Protein AF-A0A429LW44-F1 (afdb_monomer_lite)

Radius of gyration: 13.68 Å; chains: 1; bounding box: 31×33×30 Å

pLDDT: mean 91.95, std 9.03, range [55.91, 98.0]

Sequence (86 aa):
NGHGIHPDDLPLAVMRHATSKIKTAEDLHAIVSLGFRGEALASIAAVSRLTLTSSQDESGIGHQVEVNGTAFDHQQVQAVAAQKGT

Secondary structure (DSSP, 8-state):
------GGGHHHHTSTT--SS--STGGGGS--SS--SS-HHHHHHTTSEEEEEEBSSSSSEEEEEEEETT-------EEEE--SB-

InterPro domains:
  IPR014762 DNA mismatch repair, conserved site [PS00058] (35-41)
  IPR036890 Histidine kinase/HSP90-like ATPase superfamily [G3DSA:3.30.565.10] (1-86)
  IPR036890 Histidine kinase/HSP90-like ATPase superfamily [SSF55874] (1-79)
  IPR038973 DNA mismatch repair protein MutL/Mlh/Pms-like [PTHR10073] (1-86)

Structure (mmCIF, N/CA/C/O backbone):
data_AF-A0A429LW44-F1
#
_entry.id   AF-A0A429LW44-F1
#
loop_
_atom_site.group_PDB
_atom_site.id
_atom_site.type_symbol
_atom_site.label_atom_id
_atom_site.label_alt_id
_atom_site.label_comp_id
_atom_site.label_asym_id
_atom_site.label_entity_id
_atom_site.label_seq_id
_atom_site.pdbx_PDB_ins_code
_atom_site.Cartn_x
_atom_site.Cartn_y
_atom_site.Cartn_z
_atom_site.occupancy
_atom_site.B_iso_or_equiv
_atom_site.auth_seq_id
_atom_site.auth_comp_id
_atom_site.auth_asym_id
_atom_site.auth_atom_id
_atom_site.pdbx_PDB_model_num
ATOM 1 N N . ASN A 1 1 ? 6.179 12.061 4.055 1.00 64.69 1 ASN A N 1
ATOM 2 C CA . ASN A 1 1 ? 4.837 11.601 3.640 1.00 64.69 1 ASN A CA 1
ATOM 3 C C . ASN A 1 1 ? 4.933 11.065 2.230 1.00 64.69 1 ASN A C 1
ATOM 5 O O . ASN A 1 1 ? 5.436 11.773 1.364 1.00 64.69 1 ASN A O 1
ATOM 9 N N . GLY A 1 2 ? 4.557 9.802 2.024 1.00 91.12 2 GLY A N 1
ATOM 10 C CA . GLY A 1 2 ? 4.435 9.242 0.678 1.00 91.12 2 GLY A CA 1
ATOM 11 C C . GLY A 1 2 ? 3.325 9.937 -0.117 1.00 91.12 2 GLY A C 1
ATOM 12 O O . GLY A 1 2 ? 2.568 10.738 0.425 1.00 91.12 2 GLY A O 1
ATOM 13 N N . HIS A 1 3 ? 3.219 9.621 -1.405 1.00 95.62 3 HIS A N 1
ATOM 14 C CA . HIS A 1 3 ? 2.187 10.187 -2.282 1.00 95.62 3 HIS A CA 1
ATOM 15 C C . HIS A 1 3 ? 0.813 9.521 -2.105 1.00 95.62 3 HIS A C 1
ATOM 17 O O . HIS A 1 3 ? -0.158 9.999 -2.675 1.00 95.62 3 HIS A O 1
ATOM 23 N N . GLY A 1 4 ? 0.744 8.435 -1.330 1.00 96.69 4 GLY A N 1
ATOM 24 C CA . GLY A 1 4 ? -0.450 7.615 -1.177 1.00 96.69 4 GLY A CA 1
ATOM 25 C C . GLY A 1 4 ? -0.753 6.732 -2.390 1.00 96.69 4 GLY A C 1
ATOM 26 O O . GLY A 1 4 ? -0.008 6.707 -3.371 1.00 96.69 4 GLY A O 1
ATOM 27 N N . ILE A 1 5 ? -1.861 6.000 -2.302 1.00 97.25 5 ILE A N 1
ATOM 28 C CA . ILE A 1 5 ? -2.394 5.095 -3.326 1.00 97.25 5 ILE A CA 1
ATOM 29 C C . ILE A 1 5 ? -3.798 5.579 -3.693 1.00 97.25 5 ILE A C 1
ATOM 31 O O . ILE A 1 5 ? -4.562 5.965 -2.808 1.00 97.25 5 ILE A O 1
ATOM 35 N N . HIS A 1 6 ? -4.124 5.593 -4.989 1.00 96.00 6 HIS A N 1
ATOM 36 C CA . HIS A 1 6 ? -5.460 5.981 -5.440 1.00 96.00 6 HIS A CA 1
ATOM 37 C C . HIS A 1 6 ? -6.487 4.973 -4.898 1.00 96.00 6 HIS A C 1
ATOM 39 O O . HIS A 1 6 ? -6.175 3.781 -4.860 1.00 96.00 6 HIS A O 1
ATOM 45 N N . PRO A 1 7 ? -7.703 5.391 -4.507 1.00 94.50 7 PRO A N 1
ATOM 46 C CA . PRO A 1 7 ? -8.713 4.469 -3.984 1.00 94.50 7 PRO A CA 1
ATOM 47 C C . PRO A 1 7 ? -8.984 3.277 -4.911 1.00 94.50 7 PRO A C 1
ATOM 49 O O . PRO A 1 7 ? -9.045 2.140 -4.451 1.00 94.50 7 PRO A O 1
ATOM 52 N N . ASP A 1 8 ? -9.037 3.528 -6.221 1.00 94.25 8 ASP A N 1
ATOM 53 C CA . ASP A 1 8 ? -9.259 2.487 -7.235 1.00 94.25 8 ASP A CA 1
ATOM 54 C C . ASP A 1 8 ? -8.058 1.537 -7.413 1.00 94.25 8 ASP A C 1
ATOM 56 O O . ASP A 1 8 ? -8.223 0.405 -7.864 1.00 94.25 8 ASP A O 1
ATOM 60 N N . ASP A 1 9 ? -6.855 1.966 -7.019 1.00 95.50 9 ASP A N 1
ATOM 61 C CA . ASP A 1 9 ? -5.631 1.162 -7.094 1.00 95.50 9 ASP A CA 1
ATOM 62 C C . ASP A 1 9 ? -5.380 0.350 -5.811 1.00 95.50 9 ASP A C 1
ATOM 64 O O . ASP A 1 9 ? -4.521 -0.534 -5.806 1.00 95.50 9 ASP A O 1
ATOM 68 N N . LEU A 1 10 ? -6.096 0.616 -4.709 1.00 94.81 10 LEU A N 1
ATOM 69 C CA . LEU A 1 10 ? -5.904 -0.097 -3.438 1.00 94.81 10 LEU A CA 1
ATOM 70 C C . LEU A 1 10 ? -6.105 -1.615 -3.557 1.00 94.81 10 LEU A C 1
ATOM 72 O O . LEU A 1 10 ? -5.243 -2.345 -3.059 1.00 94.81 10 LEU A O 1
ATOM 76 N N . PRO A 1 11 ? -7.161 -2.120 -4.229 1.00 93.12 11 PRO A N 1
ATOM 77 C CA . PRO A 1 11 ? -7.301 -3.555 -4.461 1.00 93.12 11 PRO A CA 1
ATOM 78 C C . PRO A 1 11 ? -6.146 -4.107 -5.301 1.00 93.12 11 PRO A C 1
ATOM 80 O O . PRO A 1 11 ? -5.608 -5.171 -5.011 1.00 93.12 11 PRO A O 1
ATOM 83 N N . LEU A 1 12 ? -5.708 -3.354 -6.316 1.00 93.94 12 LEU A N 1
ATOM 84 C CA . LEU A 1 12 ? -4.616 -3.758 -7.198 1.00 93.94 12 LEU A CA 1
ATOM 85 C C . LEU A 1 12 ? -3.272 -3.830 -6.452 1.00 93.94 12 LEU A C 1
ATOM 87 O O . LEU A 1 12 ? -2.483 -4.739 -6.697 1.00 93.94 12 LEU A O 1
ATOM 91 N N . ALA A 1 13 ? -3.016 -2.927 -5.503 1.00 95.31 13 ALA A N 1
ATOM 92 C CA . ALA A 1 13 ? -1.763 -2.864 -4.747 1.00 95.31 13 ALA A CA 1
ATOM 93 C C . ALA A 1 13 ? -1.468 -4.135 -3.928 1.00 95.31 13 ALA A C 1
ATOM 95 O O . ALA A 1 13 ? -0.304 -4.433 -3.648 1.00 95.31 13 ALA A O 1
ATOM 96 N N . VAL A 1 14 ? -2.504 -4.885 -3.549 1.00 93.50 14 VAL A N 1
ATOM 97 C CA . VAL A 1 14 ? -2.400 -6.135 -2.778 1.00 93.50 14 VAL A CA 1
ATOM 98 C C . VAL A 1 14 ? -2.539 -7.394 -3.646 1.00 93.50 14 VAL A C 1
ATOM 100 O O . VAL A 1 14 ? -2.448 -8.507 -3.123 1.00 93.50 14 VAL A O 1
ATOM 103 N N . MET A 1 15 ? -2.719 -7.247 -4.964 1.00 92.06 15 MET A N 1
ATOM 104 C CA . MET A 1 15 ? -2.713 -8.358 -5.921 1.00 92.06 15 MET A CA 1
ATOM 105 C C . MET A 1 15 ? -1.289 -8.776 -6.294 1.00 92.06 15 MET A C 1
ATOM 107 O O . MET A 1 15 ? -0.342 -7.994 -6.226 1.00 92.06 15 MET A O 1
ATOM 111 N N . ARG A 1 16 ? -1.142 -10.035 -6.720 1.00 92.69 16 ARG A N 1
ATOM 112 C CA . ARG A 1 16 ? 0.112 -10.526 -7.306 1.00 92.69 16 ARG A CA 1
ATOM 113 C C . ARG A 1 16 ? 0.339 -9.903 -8.676 1.00 92.69 16 ARG A C 1
ATOM 115 O O . ARG A 1 16 ? -0.614 -9.628 -9.401 1.00 92.69 16 ARG A O 1
ATOM 122 N N . HIS A 1 17 ? 1.607 -9.745 -9.033 1.00 92.69 1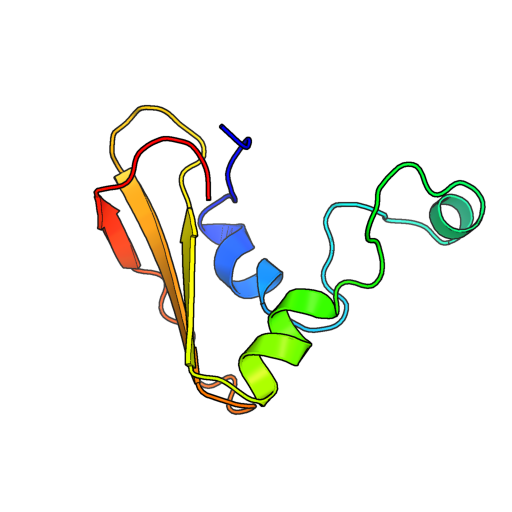7 HIS A N 1
ATOM 123 C CA . HIS A 1 17 ? 2.068 -9.254 -10.332 1.00 92.69 17 HIS A CA 1
ATOM 124 C C . HIS A 1 17 ? 1.570 -7.845 -10.687 1.00 92.69 17 HIS A C 1
ATOM 126 O O . HIS A 1 17 ? 1.638 -7.431 -11.842 1.00 92.69 17 HIS A O 1
ATOM 132 N N . ALA A 1 18 ? 1.105 -7.087 -9.695 1.00 94.38 18 ALA A N 1
ATOM 133 C CA . ALA A 1 18 ? 0.580 -5.747 -9.872 1.00 94.38 18 ALA A CA 1
ATOM 134 C C . ALA A 1 18 ? 1.579 -4.706 -9.353 1.00 94.38 18 ALA A C 1
ATOM 136 O O . ALA A 1 18 ? 1.976 -4.710 -8.186 1.00 94.38 18 ALA A O 1
ATOM 137 N N . THR A 1 19 ? 2.035 -3.803 -10.224 1.00 96.44 19 THR A N 1
ATOM 138 C CA . THR A 1 19 ? 2.968 -2.744 -9.829 1.00 96.44 19 THR A CA 1
ATOM 139 C C . THR A 1 19 ? 2.814 -1.490 -10.681 1.00 96.44 19 THR A C 1
ATOM 141 O O . THR A 1 19 ? 2.587 -1.566 -11.880 1.00 96.44 19 THR A O 1
ATOM 144 N N . SER A 1 20 ? 2.999 -0.321 -10.066 1.00 95.94 20 SER A N 1
ATOM 145 C CA . SER A 1 20 ? 3.060 0.973 -10.759 1.00 95.94 20 SER A CA 1
ATOM 146 C C . SER A 1 20 ? 4.470 1.349 -11.235 1.00 95.94 20 SER A C 1
ATOM 148 O O . SER A 1 20 ? 4.660 2.419 -11.809 1.00 95.94 20 SER A O 1
ATOM 150 N N . LYS A 1 21 ? 5.474 0.505 -10.959 1.00 95.81 21 LYS A N 1
ATOM 151 C CA . LYS A 1 21 ? 6.898 0.873 -11.037 1.00 95.81 21 LYS A CA 1
ATOM 152 C C . LYS A 1 21 ? 7.581 0.479 -12.344 1.00 95.81 21 LYS A C 1
ATOM 154 O O . LYS A 1 21 ? 8.619 1.049 -12.654 1.00 95.81 21 LYS A O 1
ATOM 159 N N . ILE A 1 22 ? 7.011 -0.475 -13.074 1.00 95.62 22 ILE A N 1
ATOM 160 C CA . ILE A 1 22 ? 7.455 -0.904 -14.403 1.00 95.62 22 ILE A CA 1
ATOM 161 C C . ILE A 1 22 ? 6.224 -1.234 -15.250 1.00 95.62 22 ILE A C 1
ATOM 163 O O . ILE A 1 22 ? 5.184 -1.610 -14.703 1.00 95.62 22 ILE A O 1
ATOM 167 N N . LYS A 1 23 ? 6.331 -1.072 -16.566 1.00 92.56 23 LYS A N 1
ATOM 168 C CA . LYS A 1 23 ? 5.242 -1.309 -17.525 1.00 92.56 23 LYS A CA 1
ATOM 169 C C . LYS A 1 23 ? 5.675 -2.180 -18.696 1.00 92.56 23 LYS A C 1
ATOM 171 O O . LYS A 1 23 ? 4.836 -2.895 -19.239 1.00 92.56 23 LYS A O 1
ATOM 176 N N . THR A 1 24 ? 6.947 -2.126 -19.088 1.00 93.69 24 THR A N 1
ATOM 177 C CA . THR A 1 24 ? 7.464 -2.889 -20.231 1.00 93.69 24 THR A CA 1
ATOM 178 C C . THR A 1 24 ? 8.594 -3.833 -19.828 1.00 93.69 24 THR A C 1
ATOM 180 O O . THR A 1 24 ? 9.104 -3.793 -18.707 1.00 93.69 24 THR A O 1
ATOM 183 N N . ALA A 1 25 ? 8.979 -4.723 -20.744 1.00 92.38 25 ALA A N 1
ATOM 184 C CA . ALA A 1 25 ? 10.109 -5.621 -20.526 1.00 92.38 25 ALA A CA 1
ATOM 185 C C . ALA A 1 25 ? 11.438 -4.850 -20.468 1.00 92.38 25 ALA A C 1
ATOM 187 O O . ALA A 1 25 ? 12.334 -5.224 -19.716 1.00 92.38 25 ALA A O 1
ATOM 188 N N . GLU A 1 26 ? 11.555 -3.750 -21.211 1.00 94.44 26 GLU A N 1
ATOM 189 C CA . GLU A 1 26 ? 12.739 -2.890 -21.225 1.00 94.44 26 GLU A CA 1
ATOM 190 C C . GLU A 1 26 ? 13.004 -2.266 -19.850 1.00 94.44 26 GLU A C 1
ATOM 192 O O . GLU A 1 26 ? 14.162 -2.177 -19.438 1.00 94.44 26 GLU A O 1
ATOM 197 N N . ASP A 1 27 ? 11.951 -1.929 -19.096 1.00 93.75 27 ASP A N 1
ATOM 198 C CA . ASP A 1 27 ? 12.077 -1.398 -17.734 1.00 93.75 27 ASP A CA 1
ATOM 199 C C . ASP A 1 27 ? 12.824 -2.371 -16.799 1.00 93.75 27 ASP A C 1
ATOM 201 O O . ASP A 1 27 ? 13.521 -1.937 -15.881 1.00 93.75 27 ASP A O 1
ATOM 205 N N . LEU A 1 28 ? 12.751 -3.690 -17.046 1.00 92.00 28 LEU A N 1
ATOM 206 C CA . LEU A 1 28 ? 13.475 -4.699 -16.255 1.00 92.00 28 LEU A CA 1
ATOM 207 C C . LEU A 1 28 ? 14.995 -4.595 -16.399 1.00 92.00 28 LEU A C 1
ATOM 209 O O . LEU A 1 28 ? 15.727 -5.016 -15.501 1.00 92.00 28 LEU A O 1
ATOM 213 N N . HIS A 1 29 ? 15.476 -4.037 -17.508 1.00 92.50 29 HIS A N 1
ATOM 214 C CA . HIS A 1 29 ? 16.901 -3.841 -17.756 1.00 92.50 29 HIS A CA 1
ATOM 215 C C . HIS A 1 29 ? 17.430 -2.527 -17.160 1.00 92.50 29 HIS A C 1
ATOM 217 O O . HIS A 1 29 ? 18.645 -2.351 -17.072 1.00 92.50 29 HIS A O 1
ATOM 223 N N . ALA A 1 30 ? 16.543 -1.634 -16.706 1.00 92.88 30 ALA A N 1
ATOM 224 C CA . ALA A 1 30 ? 16.877 -0.320 -16.160 1.00 92.88 30 ALA A CA 1
ATOM 225 C C . ALA A 1 30 ? 16.037 0.006 -14.909 1.00 92.88 30 ALA A C 1
ATOM 227 O O . ALA A 1 30 ? 15.302 0.991 -14.856 1.00 92.88 30 ALA A O 1
ATOM 228 N N . ILE A 1 31 ? 16.154 -0.825 -13.870 1.00 94.00 31 ILE A N 1
ATOM 229 C CA . ILE A 1 31 ? 15.399 -0.650 -12.623 1.00 94.00 31 ILE A CA 1
ATOM 230 C C . ILE A 1 31 ? 15.860 0.605 -11.864 1.00 94.00 31 ILE A C 1
ATOM 232 O O . ILE A 1 31 ? 16.998 0.687 -11.405 1.00 94.00 31 ILE A O 1
ATOM 236 N N . VAL A 1 32 ? 14.936 1.546 -11.651 1.00 95.12 32 VAL A N 1
ATOM 237 C CA . VAL A 1 32 ? 15.167 2.808 -10.912 1.00 95.12 32 VAL A CA 1
ATOM 238 C C . VAL A 1 32 ? 14.467 2.871 -9.550 1.00 95.12 32 VAL A C 1
ATOM 240 O O . VAL A 1 32 ? 14.446 3.911 -8.896 1.00 95.12 32 VAL A O 1
ATOM 243 N N . SER A 1 33 ? 13.857 1.771 -9.105 1.00 94.69 33 SER A N 1
ATOM 244 C CA . SER A 1 33 ? 13.130 1.710 -7.835 1.00 94.69 33 SER A CA 1
ATOM 245 C C . SER A 1 33 ? 13.447 0.432 -7.061 1.00 94.69 33 SER A C 1
ATOM 247 O O . SER A 1 33 ? 13.845 -0.579 -7.631 1.00 94.69 33 SER A O 1
ATOM 249 N N . LEU A 1 34 ? 13.254 0.457 -5.739 1.00 94.25 34 LEU A N 1
ATOM 250 C CA . LEU A 1 34 ? 13.622 -0.661 -4.856 1.00 94.25 34 LEU A CA 1
ATOM 251 C C . LEU A 1 34 ? 12.733 -1.909 -5.003 1.00 94.25 34 LEU A C 1
ATOM 253 O O . LEU A 1 34 ? 13.044 -2.957 -4.447 1.00 94.25 34 LEU A O 1
ATOM 257 N N . GLY A 1 35 ? 11.620 -1.827 -5.731 1.00 93.06 35 GLY A N 1
ATOM 258 C CA . GLY A 1 35 ? 10.767 -2.983 -5.995 1.00 93.06 35 GLY A CA 1
ATOM 259 C C . GLY A 1 35 ? 10.099 -2.865 -7.353 1.00 93.06 35 GLY A C 1
ATOM 260 O O . GLY A 1 35 ? 9.820 -1.768 -7.797 1.00 93.06 35 GLY A O 1
ATOM 261 N N . PHE A 1 36 ? 9.826 -3.987 -8.007 1.00 95.12 36 PHE A N 1
ATOM 262 C CA . PHE A 1 36 ? 9.261 -4.001 -9.368 1.00 95.12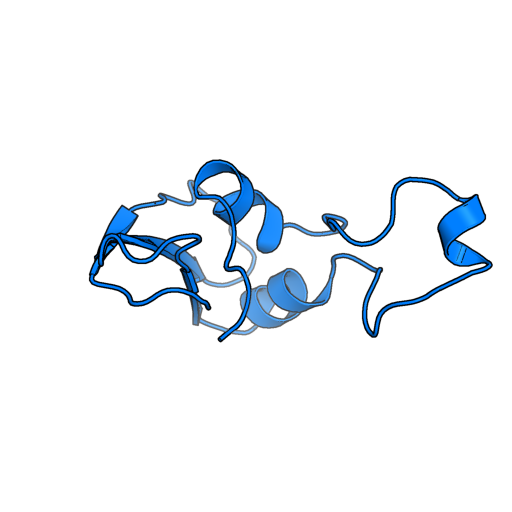 36 PHE A CA 1
ATOM 263 C C . PHE A 1 36 ? 8.476 -5.282 -9.673 1.00 95.12 36 PHE A C 1
ATOM 265 O O . PHE A 1 36 ? 7.902 -5.431 -10.739 1.00 95.12 36 PHE A O 1
ATOM 272 N N . ARG A 1 37 ? 8.454 -6.235 -8.735 1.00 95.12 37 ARG A N 1
ATOM 273 C CA . ARG A 1 37 ? 7.854 -7.558 -8.949 1.00 95.12 37 ARG A CA 1
ATOM 274 C C . ARG A 1 37 ? 6.338 -7.581 -8.762 1.00 95.12 37 ARG A C 1
ATOM 276 O O . ARG A 1 37 ? 5.699 -8.513 -9.218 1.00 95.12 37 ARG A O 1
ATOM 283 N N . GLY A 1 38 ? 5.787 -6.608 -8.032 1.00 95.25 38 GLY A N 1
ATOM 284 C CA . GLY A 1 38 ? 4.370 -6.616 -7.652 1.00 95.25 38 GLY A CA 1
ATOM 285 C C . GLY A 1 38 ? 3.979 -7.730 -6.672 1.00 95.25 38 GLY A C 1
ATOM 286 O O . GLY A 1 38 ? 2.818 -8.094 -6.604 1.00 95.25 38 GLY A O 1
ATOM 287 N N . GLU A 1 39 ? 4.936 -8.288 -5.918 1.00 96.62 39 GLU A N 1
ATOM 288 C CA . GLU A 1 39 ? 4.689 -9.466 -5.064 1.00 96.62 39 GLU A CA 1
ATOM 289 C C . GLU A 1 39 ? 4.663 -9.177 -3.561 1.00 96.62 39 GLU A C 1
ATOM 291 O O . GLU A 1 39 ? 4.172 -9.996 -2.789 1.00 96.62 39 GLU A O 1
ATOM 296 N N . ALA A 1 40 ? 5.233 -8.056 -3.111 1.00 96.31 40 ALA A N 1
ATOM 297 C CA . ALA A 1 40 ? 5.550 -7.864 -1.695 1.00 96.31 40 ALA A CA 1
ATOM 298 C C . ALA A 1 40 ? 4.303 -7.873 -0.796 1.00 96.31 40 ALA A C 1
ATOM 300 O O . ALA A 1 40 ? 4.234 -8.658 0.148 1.00 96.31 40 ALA A O 1
ATOM 301 N N . LEU A 1 41 ? 3.306 -7.039 -1.108 1.00 95.44 41 LEU A N 1
ATOM 302 C CA . LEU A 1 41 ? 2.089 -6.930 -0.300 1.00 95.44 41 LEU A CA 1
ATOM 303 C C . LEU A 1 41 ? 1.247 -8.207 -0.371 1.00 95.44 41 LEU A C 1
ATOM 305 O O . LEU A 1 41 ? 0.819 -8.704 0.666 1.00 95.44 41 LEU A O 1
ATOM 309 N N . ALA A 1 42 ? 1.104 -8.795 -1.560 1.00 93.81 42 ALA A N 1
ATOM 310 C CA . ALA A 1 42 ? 0.423 -10.076 -1.734 1.00 93.81 42 ALA A CA 1
ATOM 311 C C . ALA A 1 42 ? 1.091 -11.212 -0.931 1.00 93.81 42 ALA A C 1
ATOM 313 O O . ALA A 1 42 ? 0.408 -12.043 -0.334 1.00 93.81 42 ALA A O 1
ATOM 314 N N . SER A 1 43 ? 2.427 -11.239 -0.881 1.00 94.94 43 SER A N 1
ATOM 315 C CA . SER A 1 43 ? 3.186 -12.245 -0.124 1.00 94.94 43 SER A CA 1
ATOM 316 C C . SER A 1 43 ? 3.016 -12.073 1.383 1.00 94.94 43 SER A C 1
ATOM 318 O O . SER A 1 43 ? 2.846 -13.061 2.093 1.00 94.94 43 SER A O 1
ATOM 320 N N . ILE A 1 44 ? 3.025 -10.829 1.873 1.00 95.25 44 ILE A N 1
ATOM 321 C CA . ILE A 1 44 ? 2.784 -10.528 3.290 1.00 95.25 44 ILE A CA 1
ATOM 322 C C . ILE A 1 44 ? 1.343 -10.893 3.666 1.00 95.25 44 ILE A C 1
ATOM 324 O O . ILE A 1 44 ? 1.124 -11.558 4.680 1.00 95.25 44 ILE A O 1
ATOM 328 N N . ALA A 1 45 ? 0.362 -10.521 2.842 1.00 93.25 45 ALA A N 1
ATOM 329 C CA . ALA A 1 45 ? -1.048 -10.817 3.088 1.00 93.25 45 ALA A CA 1
ATOM 330 C C . ALA A 1 45 ? -1.335 -12.328 3.136 1.00 93.25 45 ALA A C 1
ATOM 332 O O . ALA A 1 45 ? -2.120 -12.776 3.967 1.00 93.25 45 ALA A O 1
ATOM 333 N N . ALA A 1 46 ? -0.639 -13.133 2.325 1.00 92.75 46 ALA A N 1
ATOM 334 C CA . ALA A 1 46 ? -0.814 -14.587 2.295 1.00 92.75 46 ALA A CA 1
ATOM 335 C C . ALA A 1 46 ? -0.508 -15.289 3.634 1.00 92.75 46 ALA A C 1
ATOM 337 O O . ALA A 1 46 ? -0.992 -16.397 3.859 1.00 92.75 46 ALA A O 1
ATOM 338 N N . VAL A 1 47 ? 0.280 -14.661 4.513 1.00 94.81 47 VAL A N 1
ATOM 339 C CA . VAL A 1 47 ? 0.703 -15.220 5.812 1.00 94.81 47 VAL A CA 1
ATOM 340 C C . VAL A 1 47 ? 0.338 -14.327 7.001 1.00 94.81 47 VAL A C 1
ATOM 342 O O . VAL A 1 47 ? 0.840 -14.529 8.105 1.00 94.81 47 VAL A O 1
ATOM 345 N N . SER A 1 48 ? -0.519 -13.323 6.801 1.00 93.69 48 SER A N 1
ATOM 346 C CA . SER A 1 48 ? -0.895 -12.371 7.849 1.00 93.69 48 SER A CA 1
ATOM 347 C C . SER A 1 48 ? -2.332 -11.865 7.689 1.00 93.69 48 SER A C 1
ATOM 349 O O . SER A 1 48 ? -3.069 -12.268 6.789 1.00 93.69 48 SER A O 1
ATOM 351 N N . ARG A 1 49 ? -2.739 -10.988 8.610 1.00 92.31 49 ARG A N 1
ATOM 352 C CA . ARG A 1 49 ? -3.927 -10.143 8.472 1.00 92.31 49 ARG A CA 1
ATOM 353 C C . ARG A 1 49 ? -3.424 -8.747 8.131 1.00 92.31 49 ARG A C 1
ATOM 355 O O . ARG A 1 49 ? -2.902 -8.060 9.006 1.00 92.31 49 ARG A O 1
ATOM 362 N N . LEU A 1 50 ? -3.482 -8.386 6.856 1.00 94.12 50 LEU A N 1
ATOM 363 C CA . LEU A 1 50 ? -2.933 -7.137 6.346 1.00 94.12 50 LEU A CA 1
ATOM 364 C C . LEU A 1 50 ? -4.040 -6.090 6.242 1.00 94.12 50 LEU A C 1
ATOM 366 O O . LEU A 1 50 ? -5.049 -6.315 5.580 1.00 94.12 50 LEU A O 1
ATOM 370 N N . THR A 1 51 ? -3.809 -4.931 6.848 1.00 95.62 51 THR A N 1
ATOM 371 C CA . THR A 1 51 ? -4.613 -3.724 6.652 1.00 95.62 51 THR A CA 1
ATOM 372 C C . THR A 1 51 ? -3.744 -2.697 5.941 1.00 95.62 51 THR A C 1
ATOM 374 O O . THR A 1 51 ? -2.645 -2.390 6.405 1.00 95.62 51 THR A O 1
ATOM 377 N N . LEU A 1 52 ? -4.222 -2.179 4.813 1.00 96.44 52 LEU A N 1
ATOM 378 C CA . LEU A 1 52 ? -3.559 -1.127 4.052 1.00 96.44 52 LEU A CA 1
ATOM 379 C C . LEU A 1 52 ? -4.462 0.098 4.025 1.00 96.44 52 LEU A C 1
ATOM 381 O O . LEU A 1 52 ? -5.544 0.042 3.446 1.00 96.44 52 LEU A O 1
ATOM 385 N N . THR A 1 53 ? -3.989 1.192 4.614 1.00 97.69 53 THR A N 1
ATOM 386 C CA . THR A 1 53 ? -4.683 2.482 4.648 1.00 97.69 53 THR A CA 1
ATOM 387 C C . THR A 1 53 ? -3.866 3.502 3.881 1.00 97.69 53 THR A C 1
ATOM 389 O O . THR A 1 53 ? -2.662 3.596 4.087 1.00 97.69 53 THR A O 1
ATOM 392 N N . SER A 1 54 ? -4.491 4.263 2.984 1.00 98.00 54 SER A N 1
ATOM 393 C CA . SER A 1 54 ? -3.775 5.287 2.228 1.00 98.00 54 SER A CA 1
ATOM 394 C C . SER A 1 54 ? -4.653 6.466 1.809 1.00 98.00 54 SER A C 1
ATOM 396 O O . SER A 1 54 ? -5.856 6.317 1.611 1.00 98.00 54 SER A O 1
ATOM 398 N N . SER A 1 55 ? -4.040 7.639 1.650 1.00 97.50 55 SER A N 1
ATOM 399 C CA . SER A 1 55 ? -4.656 8.853 1.113 1.00 97.50 55 SER A CA 1
ATOM 400 C C . SER A 1 55 ? -3.693 9.592 0.176 1.00 97.50 55 SER A C 1
ATOM 402 O O . SER A 1 55 ? -2.501 9.703 0.479 1.00 97.50 55 SER A O 1
ATOM 404 N N . GLN A 1 56 ? -4.197 10.094 -0.957 1.00 95.50 56 GLN A N 1
ATOM 405 C CA . GLN A 1 56 ? -3.407 10.840 -1.951 1.00 95.50 56 GLN A CA 1
ATOM 406 C C . GLN A 1 56 ? -3.344 12.350 -1.700 1.00 95.50 56 GLN A C 1
ATOM 408 O O . GLN A 1 56 ? -2.472 13.035 -2.247 1.00 95.50 56 GLN A O 1
ATOM 413 N N . ASP A 1 57 ? -4.245 12.879 -0.878 1.00 93.69 57 ASP A N 1
ATOM 414 C CA . ASP A 1 57 ? -4.402 14.311 -0.670 1.00 93.69 57 ASP A CA 1
ATOM 415 C C . ASP A 1 57 ? -4.541 14.666 0.817 1.00 93.69 57 ASP A C 1
ATOM 417 O O . ASP A 1 57 ? -4.473 13.819 1.703 1.00 93.69 57 ASP A O 1
ATOM 421 N N . GLU A 1 58 ? -4.659 15.962 1.091 1.00 94.94 58 GLU A N 1
ATOM 422 C CA . GLU A 1 58 ? -4.748 16.513 2.447 1.00 94.94 58 GLU A CA 1
ATOM 423 C C . GLU A 1 58 ? -6.213 16.689 2.902 1.00 94.94 58 GLU A C 1
ATOM 425 O O . GLU A 1 58 ? -6.489 17.469 3.812 1.00 94.94 58 GLU A O 1
ATOM 430 N N . SER A 1 59 ? -7.179 16.005 2.269 1.00 94.69 59 SER A N 1
ATOM 431 C CA . SER A 1 59 ? -8.608 16.127 2.614 1.00 94.69 59 SER A CA 1
ATOM 432 C C . SER A 1 59 ? -8.955 15.572 4.000 1.00 94.69 59 SER A C 1
ATOM 434 O O . SER A 1 59 ? -10.047 15.817 4.511 1.00 94.69 59 SER A O 1
ATOM 436 N N . GLY A 1 60 ? -8.044 14.803 4.605 1.00 94.81 60 GLY A N 1
ATOM 437 C CA . GLY A 1 60 ? -8.300 14.030 5.819 1.00 94.81 60 GLY A CA 1
ATOM 438 C C . GLY A 1 60 ? -9.076 12.733 5.564 1.00 94.81 60 GLY A C 1
ATOM 439 O O . GLY A 1 60 ? -9.373 12.010 6.518 1.00 94.81 60 GLY A O 1
ATOM 440 N N . ILE A 1 61 ? -9.393 12.427 4.301 1.00 96.44 61 ILE A N 1
ATOM 441 C CA . ILE A 1 61 ? -10.062 11.198 3.879 1.00 96.44 61 ILE A CA 1
ATOM 442 C C . ILE A 1 61 ? -9.026 10.280 3.228 1.00 96.44 61 ILE A C 1
ATOM 444 O O . ILE A 1 61 ? -8.351 10.638 2.263 1.00 96.44 61 ILE A O 1
ATOM 448 N N . GLY A 1 62 ? -8.908 9.070 3.761 1.00 97.50 62 GLY A N 1
ATOM 449 C CA . GLY A 1 62 ? -8.184 7.963 3.155 1.00 97.50 62 GLY A CA 1
ATOM 450 C C . GLY A 1 62 ? -9.104 6.786 2.893 1.00 97.50 62 GLY A C 1
ATOM 451 O O . GLY A 1 62 ? -10.295 6.805 3.200 1.00 97.50 62 GLY A O 1
ATOM 452 N N . HIS A 1 63 ? -8.528 5.748 2.315 1.00 97.81 63 HIS A N 1
ATOM 453 C CA . HIS A 1 63 ? -9.224 4.522 1.985 1.00 97.81 63 HIS A CA 1
ATOM 454 C C . HIS A 1 63 ? -8.438 3.339 2.536 1.00 97.81 63 HIS A C 1
ATOM 456 O O . HIS A 1 63 ? -7.205 3.356 2.555 1.00 97.81 63 HIS A O 1
ATOM 462 N N . GLN A 1 64 ? -9.159 2.333 3.016 1.00 97.25 64 GLN A N 1
ATOM 463 C CA . GLN A 1 64 ? -8.594 1.148 3.641 1.00 97.25 64 GLN A CA 1
ATOM 464 C C . GLN A 1 64 ? -9.077 -0.112 2.933 1.00 97.25 64 GLN A C 1
ATOM 466 O O . GLN A 1 64 ? -10.256 -0.223 2.599 1.00 97.25 64 GLN A O 1
ATOM 471 N N . VAL A 1 65 ? -8.168 -1.071 2.767 1.00 95.38 65 VAL A N 1
ATOM 472 C CA . 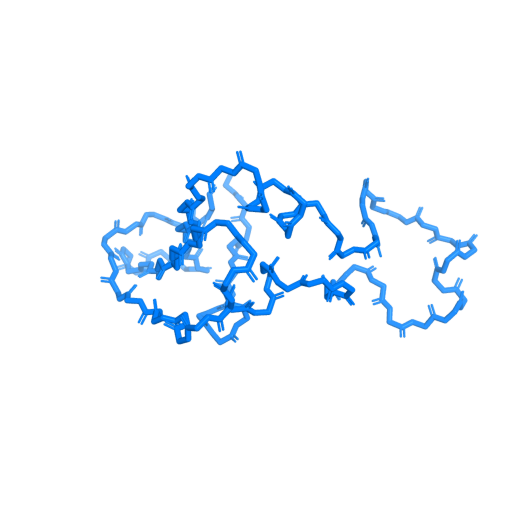VAL A 1 65 ? -8.473 -2.447 2.370 1.00 95.38 65 VAL A CA 1
ATOM 473 C C . VAL A 1 65 ? -7.892 -3.420 3.394 1.00 95.38 65 VAL A C 1
ATOM 475 O O . VAL A 1 65 ? -6.797 -3.213 3.923 1.00 95.38 65 VAL A O 1
ATOM 478 N N . GLU A 1 66 ? -8.632 -4.488 3.674 1.00 93.75 66 GLU A N 1
ATOM 479 C CA . GLU A 1 66 ? -8.203 -5.575 4.553 1.00 93.75 66 GLU A CA 1
ATOM 480 C C . GLU A 1 66 ? -8.074 -6.881 3.770 1.00 93.75 66 GLU A C 1
ATOM 482 O O . GLU A 1 66 ? -8.930 -7.223 2.953 1.00 93.75 66 GLU A O 1
ATOM 487 N N . VAL A 1 67 ? -6.993 -7.619 4.022 1.00 90.94 67 VAL A N 1
ATOM 488 C CA . VAL A 1 67 ? -6.673 -8.880 3.348 1.00 90.94 67 VAL A CA 1
ATOM 489 C C . VAL A 1 67 ? -6.276 -9.919 4.387 1.00 90.94 67 VAL A C 1
ATOM 491 O O . VAL A 1 67 ? -5.338 -9.720 5.159 1.00 90.94 67 VAL A O 1
ATOM 494 N N . ASN A 1 68 ? -6.990 -11.045 4.406 1.00 87.06 68 ASN A N 1
ATOM 495 C CA . ASN A 1 68 ? -6.780 -12.123 5.369 1.00 87.06 68 ASN A CA 1
ATOM 496 C C . ASN A 1 68 ? -6.402 -13.420 4.633 1.00 87.06 68 ASN A C 1
ATOM 498 O O . ASN A 1 68 ? -7.276 -14.162 4.181 1.00 87.06 68 ASN A O 1
ATOM 502 N N . GLY A 1 69 ? -5.102 -13.715 4.537 1.00 82.06 69 GLY A N 1
ATOM 503 C CA . GLY A 1 69 ? -4.601 -14.919 3.868 1.00 82.06 69 GLY A CA 1
ATOM 504 C C . GLY A 1 69 ? -4.670 -14.849 2.337 1.00 82.06 69 GLY A C 1
ATOM 505 O O . GLY A 1 69 ? -4.453 -13.802 1.734 1.00 82.06 69 GLY A O 1
ATOM 506 N N . THR A 1 70 ? -4.923 -15.992 1.693 1.00 70.69 70 THR A N 1
ATOM 507 C CA . THR A 1 70 ? -4.951 -16.133 0.222 1.00 70.69 70 THR A CA 1
ATOM 508 C C . THR A 1 70 ? -6.352 -16.053 -0.388 1.00 70.69 70 THR A C 1
ATOM 510 O O . THR A 1 70 ? -6.486 -16.121 -1.609 1.00 70.69 70 THR A O 1
ATOM 513 N N . ALA A 1 71 ? -7.397 -15.940 0.436 1.00 61.91 71 ALA A N 1
ATOM 514 C CA . ALA A 1 71 ? -8.764 -15.783 -0.037 1.00 61.91 71 ALA A CA 1
ATOM 515 C C . ALA A 1 71 ? -8.965 -14.338 -0.517 1.00 61.91 71 ALA A C 1
ATOM 517 O O . ALA A 1 71 ? -9.085 -13.417 0.286 1.00 61.91 71 ALA A O 1
ATOM 518 N N . PHE A 1 72 ? -8.990 -14.143 -1.836 1.00 63.25 72 PHE A N 1
ATOM 519 C CA . PHE A 1 72 ? -9.255 -12.849 -2.480 1.00 63.25 72 PHE A CA 1
ATOM 520 C C . PHE A 1 72 ? -10.758 -12.579 -2.636 1.00 63.25 72 PHE A C 1
ATOM 522 O O . PHE A 1 72 ? -11.194 -12.026 -3.643 1.00 63.25 72 PHE A O 1
ATOM 529 N N . ASP A 1 73 ? -11.563 -13.015 -1.669 1.00 55.91 73 ASP A N 1
ATOM 530 C CA . ASP A 1 73 ? -13.008 -12.834 -1.740 1.00 55.91 73 ASP A CA 1
ATOM 531 C C . ASP A 1 73 ? -13.342 -11.387 -1.353 1.00 55.91 73 ASP A C 1
ATOM 533 O O . ASP A 1 73 ? -13.016 -10.946 -0.253 1.00 55.91 73 ASP A O 1
ATOM 537 N N . HIS A 1 74 ? -13.918 -10.635 -2.296 1.00 57.19 74 HIS A N 1
ATOM 538 C CA . HIS A 1 74 ? -14.466 -9.285 -2.123 1.00 57.19 74 HIS A CA 1
ATOM 539 C C . HIS A 1 74 ? -13.667 -8.343 -1.198 1.00 57.19 74 HIS A C 1
ATOM 541 O O . HIS A 1 74 ? -14.095 -8.019 -0.090 1.00 57.19 74 HIS A O 1
ATOM 547 N N . GLN A 1 75 ? -12.536 -7.822 -1.685 1.00 69.88 75 GLN A N 1
ATOM 548 C CA . GLN A 1 75 ? -11.846 -6.709 -1.027 1.00 69.88 75 GLN A CA 1
ATOM 549 C C . GLN A 1 75 ? -12.714 -5.447 -1.079 1.00 69.88 75 GLN A C 1
ATOM 551 O O . GLN A 1 75 ? -12.757 -4.746 -2.090 1.00 69.88 75 GLN A O 1
ATOM 556 N N . GLN A 1 76 ? -13.431 -5.164 0.007 1.00 82.56 76 GLN A N 1
ATOM 557 C CA . GLN A 1 76 ? -14.138 -3.899 0.156 1.00 82.56 76 GLN A CA 1
ATOM 558 C C . GLN A 1 76 ? -13.151 -2.802 0.533 1.00 82.56 76 GLN A C 1
ATOM 560 O O . GLN A 1 76 ? -12.476 -2.873 1.560 1.00 82.56 76 GLN A O 1
ATOM 565 N N . VAL A 1 77 ? -13.094 -1.778 -0.313 1.00 93.31 77 VAL A N 1
ATOM 566 C CA . VAL A 1 77 ? -12.440 -0.515 0.009 1.00 93.31 77 VAL A CA 1
ATOM 567 C C . VAL A 1 77 ? -13.430 0.333 0.796 1.00 93.31 77 VAL A C 1
ATOM 569 O O . VAL A 1 77 ? -14.553 0.558 0.345 1.00 93.31 77 VAL A O 1
ATOM 572 N N . GLN A 1 78 ? -13.014 0.811 1.964 1.00 95.62 78 GLN A N 1
ATOM 573 C CA . GLN A 1 78 ? -13.831 1.670 2.822 1.00 95.62 78 GLN A CA 1
ATOM 574 C C . GLN A 1 78 ? -13.143 3.008 3.082 1.00 95.62 78 GLN A C 1
ATOM 576 O O . GLN A 1 78 ? -11.920 3.067 3.212 1.00 95.62 78 GLN A O 1
ATOM 581 N N . ALA A 1 79 ? -13.931 4.079 3.175 1.00 96.81 79 ALA A N 1
ATOM 582 C CA . ALA A 1 79 ? -13.428 5.396 3.547 1.00 96.81 79 ALA A CA 1
ATOM 583 C C . ALA A 1 79 ? -13.082 5.441 5.045 1.00 96.81 79 ALA A C 1
ATOM 585 O O . ALA A 1 79 ? -13.848 4.964 5.884 1.00 96.81 79 ALA A O 1
ATOM 586 N N . VAL A 1 80 ? -11.940 6.037 5.379 1.00 97.81 80 VAL A N 1
ATOM 587 C CA . VAL A 1 80 ? -11.426 6.194 6.747 1.00 97.81 80 VAL A CA 1
ATOM 588 C C . VAL A 1 80 ? -10.812 7.581 6.934 1.00 97.81 80 VAL A C 1
ATOM 590 O O . VAL A 1 80 ? -10.447 8.245 5.967 1.00 97.81 80 VAL A O 1
ATOM 593 N N . ALA A 1 81 ? -10.664 8.028 8.180 1.00 97.69 81 ALA A N 1
ATOM 594 C CA . ALA A 1 81 ? -9.899 9.237 8.470 1.00 97.69 81 ALA A CA 1
ATOM 595 C C . ALA A 1 81 ? -8.394 8.936 8.368 1.00 97.69 81 ALA A C 1
ATOM 597 O O . ALA A 1 81 ? -7.885 8.085 9.099 1.00 97.69 81 ALA A O 1
ATOM 598 N N . ALA A 1 82 ? -7.679 9.627 7.478 1.00 96.75 82 ALA A N 1
ATOM 599 C CA . ALA A 1 82 ? -6.234 9.474 7.318 1.00 96.75 82 ALA A CA 1
ATOM 600 C C . ALA A 1 82 ? -5.594 10.758 6.775 1.00 96.75 82 ALA A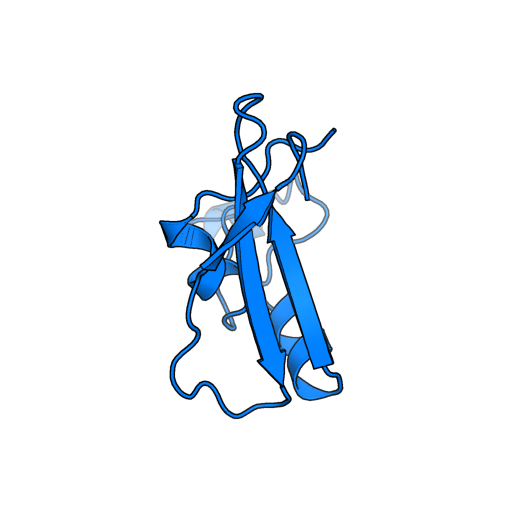 C 1
ATOM 602 O O . ALA A 1 82 ? -6.193 11.480 5.982 1.00 96.75 82 ALA A O 1
ATOM 603 N N . GLN A 1 83 ? -4.360 11.030 7.199 1.00 96.19 83 GLN A N 1
ATOM 604 C CA . GLN A 1 83 ? -3.519 12.072 6.603 1.00 96.19 83 GLN A CA 1
ATOM 605 C C . GLN A 1 83 ? -2.914 11.569 5.286 1.00 96.19 83 GLN A C 1
ATOM 607 O O . GLN A 1 83 ? -2.849 10.356 5.058 1.00 96.19 83 GLN A O 1
ATOM 612 N N . LYS A 1 84 ? -2.413 12.482 4.447 1.00 97.00 84 LYS A N 1
ATOM 613 C CA . LYS A 1 84 ? -1.751 12.114 3.192 1.00 97.00 84 LYS A CA 1
ATOM 614 C C . LYS A 1 84 ? -0.607 11.122 3.419 1.00 97.00 84 LYS A C 1
ATOM 616 O O 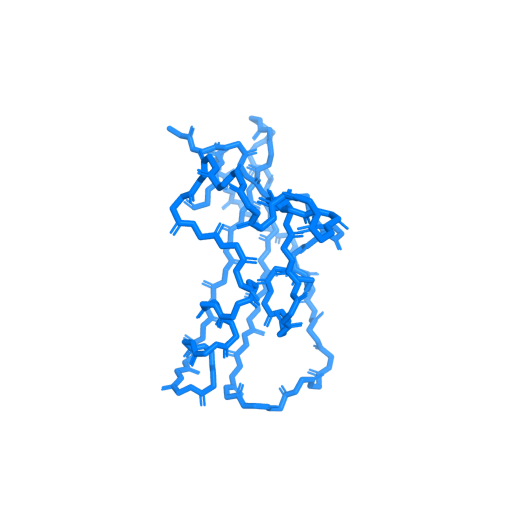. LYS A 1 84 ? 0.327 11.386 4.185 1.00 97.00 84 LYS A O 1
ATOM 621 N N . GLY A 1 85 ? -0.632 10.020 2.675 1.00 96.88 85 GLY A N 1
ATOM 622 C CA . GLY A 1 85 ? 0.388 8.977 2.720 1.00 96.88 85 GLY A CA 1
ATOM 623 C C . GLY A 1 85 ? -0.189 7.569 2.809 1.00 96.88 85 GLY A C 1
ATOM 624 O O . GLY A 1 85 ? -1.324 7.315 2.406 1.00 96.88 85 GLY A O 1
ATOM 625 N N . THR A 1 86 ? 0.638 6.647 3.290 1.00 95.38 86 THR A N 1
ATOM 626 C CA . THR A 1 86 ? 0.328 5.237 3.547 1.00 95.38 86 THR A CA 1
ATOM 627 C C . THR A 1 86 ? 0.995 4.858 4.859 1.00 95.38 86 THR A C 1
ATOM 629 O O . THR A 1 86 ? 2.165 5.281 5.027 1.00 95.38 86 THR A O 1
#

Foldseek 3Di:
DDQWDDLVCQLQLQDFQGDPQDDDPVCVVPRPDPDDGSCDNVVDLQPDWDKDWADRDQPQKIWIWTGHHNPSPDTDIDIDGDGHGD

Organism: Acinetobacter bau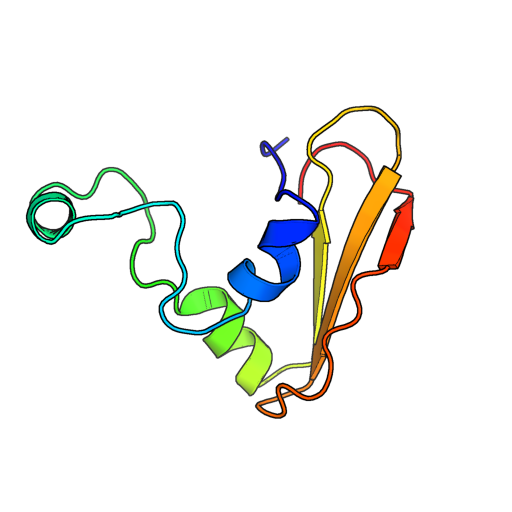mannii (NCBI:txid470)